Protein AF-A0A661YAD3-F1 (afdb_monomer)

Structure (mmCIF, N/CA/C/O backbone):
data_AF-A0A661YAD3-F1
#
_entry.id   AF-A0A661YAD3-F1
#
loop_
_atom_site.group_PDB
_atom_site.id
_atom_site.type_symbol
_atom_site.label_atom_id
_atom_site.label_alt_id
_atom_site.label_comp_id
_atom_site.label_asym_id
_atom_site.label_entity_id
_atom_site.label_seq_id
_atom_site.pdbx_PDB_ins_code
_atom_site.Cartn_x
_atom_site.Cartn_y
_atom_site.Cartn_z
_atom_site.occupancy
_atom_site.B_iso_or_equiv
_atom_site.auth_seq_id
_atom_site.auth_comp_id
_atom_site.auth_asym_id
_atom_site.auth_atom_id
_atom_site.pdbx_PDB_model_num
ATOM 1 N N . MET A 1 1 ? -1.847 12.331 -8.679 1.00 37.31 1 MET A N 1
ATOM 2 C CA . MET A 1 1 ? -2.746 11.280 -9.192 1.00 37.31 1 MET A CA 1
ATOM 3 C C . MET A 1 1 ? -2.329 10.011 -8.482 1.00 37.31 1 MET A C 1
ATOM 5 O O . MET A 1 1 ? -1.137 9.728 -8.495 1.00 37.31 1 MET A O 1
ATOM 9 N N . SER A 1 2 ? -3.233 9.380 -7.731 1.00 46.50 2 SER A N 1
ATOM 10 C CA . SER A 1 2 ? -2.949 8.111 -7.051 1.00 46.50 2 SER A CA 1
ATOM 11 C C . SER A 1 2 ? -2.608 7.076 -8.116 1.00 46.50 2 SER A C 1
ATOM 13 O O . SER A 1 2 ? -3.348 6.963 -9.087 1.00 46.50 2 SER A O 1
ATOM 15 N N . GLN A 1 3 ? -1.470 6.399 -7.985 1.00 57.16 3 GLN A N 1
ATOM 16 C CA . GLN A 1 3 ? -1.199 5.215 -8.799 1.00 57.16 3 GLN A CA 1
ATOM 17 C C . GLN A 1 3 ? -2.252 4.152 -8.453 1.00 57.16 3 GLN A C 1
ATOM 19 O O . GLN A 1 3 ? -2.630 4.030 -7.283 1.00 57.16 3 GLN A O 1
ATOM 24 N N . ASP A 1 4 ? -2.752 3.437 -9.460 1.00 64.94 4 ASP A N 1
ATOM 25 C CA . ASP A 1 4 ? -3.812 2.435 -9.314 1.00 64.94 4 ASP A CA 1
ATOM 26 C C . ASP A 1 4 ? -3.213 1.135 -8.748 1.00 64.94 4 ASP A C 1
ATOM 28 O O . ASP A 1 4 ? -2.925 0.179 -9.469 1.00 64.94 4 ASP A O 1
ATOM 32 N N . GLY A 1 5 ? -2.959 1.127 -7.439 1.00 68.38 5 GLY A N 1
ATOM 33 C CA . GLY A 1 5 ? -2.589 -0.064 -6.675 1.00 68.38 5 GLY A CA 1
ATOM 34 C C . GLY A 1 5 ? -3.795 -0.650 -5.942 1.00 68.38 5 GLY A C 1
ATOM 35 O O . GLY A 1 5 ? -4.654 0.089 -5.459 1.00 68.38 5 GLY A O 1
ATOM 36 N N . GLU A 1 6 ? -3.851 -1.975 -5.824 1.00 81.94 6 GLU A N 1
ATOM 37 C CA . GLU A 1 6 ? -4.899 -2.678 -5.074 1.00 81.94 6 GLU A CA 1
ATOM 38 C C . GLU A 1 6 ? -4.312 -3.313 -3.808 1.00 81.94 6 GLU A C 1
ATOM 40 O O . GLU A 1 6 ? -3.255 -3.948 -3.841 1.00 81.94 6 GLU A O 1
ATOM 45 N N . ILE A 1 7 ? -5.010 -3.152 -2.680 1.00 82.25 7 ILE A N 1
ATOM 46 C CA . ILE A 1 7 ? -4.702 -3.860 -1.435 1.00 82.25 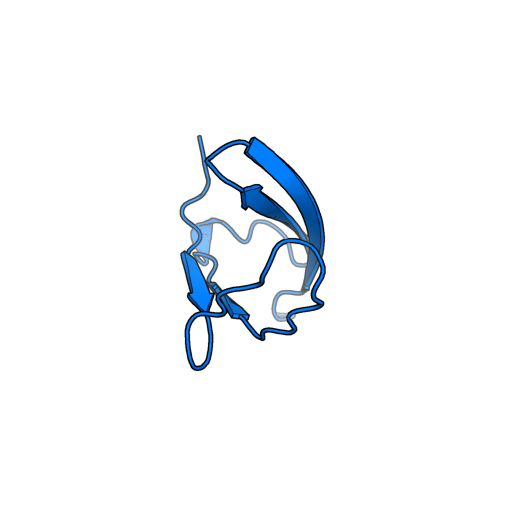7 ILE A CA 1
ATOM 47 C C . ILE A 1 7 ? -5.735 -4.963 -1.259 1.00 82.25 7 ILE A C 1
ATOM 49 O O . ILE A 1 7 ? -6.931 -4.689 -1.161 1.00 82.25 7 ILE A O 1
ATOM 53 N N . GLN A 1 8 ? -5.262 -6.201 -1.146 1.00 82.94 8 GLN A N 1
ATOM 54 C CA . GLN A 1 8 ? -6.111 -7.346 -0.849 1.00 82.94 8 GLN A CA 1
ATOM 55 C C . GLN A 1 8 ? -5.750 -7.922 0.520 1.00 82.94 8 GLN A C 1
ATOM 57 O O . GLN A 1 8 ? -4.642 -8.422 0.727 1.00 82.94 8 GLN A O 1
ATOM 62 N N . ILE A 1 9 ? -6.702 -7.886 1.453 1.00 81.44 9 ILE A N 1
ATOM 63 C CA . ILE A 1 9 ? -6.570 -8.563 2.747 1.00 81.44 9 ILE A CA 1
ATOM 64 C C . ILE A 1 9 ? -6.677 -10.072 2.520 1.00 81.44 9 ILE A C 1
ATOM 66 O O . ILE A 1 9 ? -7.572 -10.541 1.812 1.00 81.44 9 ILE A O 1
ATOM 70 N N . ILE A 1 10 ? -5.761 -10.832 3.120 1.00 79.88 10 ILE A N 1
ATOM 71 C CA . ILE A 1 10 ? -5.797 -12.291 3.081 1.00 79.88 10 ILE A CA 1
ATOM 72 C C . ILE A 1 10 ? -6.457 -12.812 4.351 1.00 79.88 10 ILE A C 1
ATOM 74 O O . ILE A 1 10 ? -5.994 -12.544 5.455 1.00 79.88 10 ILE A O 1
ATOM 78 N N . GLY A 1 11 ? -7.520 -13.596 4.176 1.00 74.50 11 GLY A N 1
ATOM 79 C CA . GLY A 1 11 ? -8.338 -14.095 5.278 1.00 74.50 11 GLY A CA 1
ATOM 80 C C . GLY A 1 11 ? -9.553 -13.207 5.534 1.00 74.50 11 GLY A C 1
ATOM 81 O O . GLY A 1 11 ? -10.120 -12.637 4.602 1.00 74.50 11 GLY A O 1
ATOM 82 N N . GLU A 1 12 ? -9.985 -13.132 6.789 1.00 72.38 12 GLU A N 1
ATOM 83 C CA . GLU A 1 12 ? -11.148 -12.338 7.189 1.00 72.38 12 GLU A CA 1
ATOM 84 C C . GLU A 1 12 ? -10.762 -10.888 7.502 1.00 72.38 12 GLU A C 1
ATOM 86 O O . GLU A 1 12 ? -9.658 -10.596 7.960 1.00 72.38 12 GLU A O 1
ATOM 91 N N . SER A 1 13 ? -11.693 -9.961 7.272 1.00 68.69 13 SER A N 1
ATOM 92 C CA . SER A 1 13 ? -11.522 -8.561 7.656 1.00 68.69 13 SER A CA 1
ATOM 93 C C . SER A 1 13 ? -11.382 -8.438 9.172 1.00 68.69 13 SER A C 1
ATOM 95 O O . SER A 1 13 ? -12.254 -8.902 9.911 1.00 68.69 13 SER A O 1
ATOM 97 N N . ILE A 1 14 ? -10.330 -7.769 9.640 1.00 69.75 14 ILE A N 1
ATOM 98 C CA . ILE A 1 14 ? -10.092 -7.606 11.074 1.00 69.75 14 ILE A CA 1
ATOM 99 C C . ILE A 1 14 ? -10.806 -6.357 11.585 1.00 69.75 14 ILE A C 1
ATOM 101 O O . ILE A 1 14 ? -10.559 -5.244 11.126 1.00 69.75 14 ILE A O 1
ATOM 105 N N . LEU A 1 15 ? -11.668 -6.551 12.579 1.00 72.62 15 LEU A N 1
ATOM 106 C CA . LEU A 1 15 ? -12.296 -5.482 13.344 1.00 72.62 15 LEU A CA 1
ATOM 107 C C . LEU A 1 15 ? -11.530 -5.355 14.665 1.00 72.62 15 LEU A C 1
ATOM 109 O O . LEU A 1 15 ? -11.636 -6.222 15.530 1.00 72.62 15 LEU A O 1
ATOM 113 N N . VAL A 1 16 ? -10.704 -4.312 14.792 1.00 75.50 16 VAL A N 1
ATOM 114 C CA . VAL A 1 16 ? -9.836 -4.104 15.962 1.00 75.50 16 VAL A CA 1
ATOM 115 C C . VAL A 1 16 ? -10.501 -3.116 16.928 1.00 75.50 16 VAL A C 1
ATOM 117 O O . VAL A 1 16 ? -10.693 -1.955 16.566 1.00 75.50 16 VAL A O 1
ATOM 120 N N . PRO A 1 17 ? -10.860 -3.526 18.158 1.00 78.56 17 PRO A N 1
ATOM 121 C CA . PRO A 1 17 ? -11.330 -2.601 19.188 1.00 78.56 17 PRO A CA 1
ATOM 122 C C . PRO A 1 17 ? -10.252 -1.570 19.550 1.00 78.56 17 PRO A C 1
ATOM 124 O O . PRO A 1 17 ? -9.066 -1.888 19.541 1.00 78.56 17 PRO A O 1
ATOM 127 N N . GLY A 1 18 ? -10.652 -0.363 19.966 1.00 75.44 18 GLY A N 1
ATOM 128 C CA . GLY A 1 18 ? -9.758 0.789 20.198 1.00 75.44 18 GLY A CA 1
ATOM 129 C C . GLY A 1 18 ? -8.675 0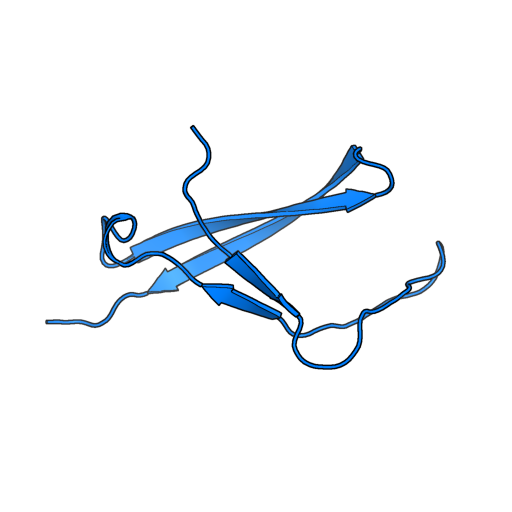.657 21.287 1.00 75.44 18 GLY A C 1
ATOM 130 O O . GLY A 1 18 ? -8.055 1.653 21.640 1.00 75.44 18 GLY A O 1
ATOM 131 N N . GLN A 1 19 ? -8.443 -0.534 21.844 1.00 75.00 19 GLN A N 1
ATOM 132 C CA . GLN A 1 19 ? -7.387 -0.832 22.826 1.00 75.00 19 GLN A CA 1
ATOM 133 C C . GLN A 1 19 ? -6.749 -2.215 22.605 1.00 75.00 19 GLN A C 1
ATOM 135 O O . GLN A 1 19 ? -6.089 -2.756 23.492 1.00 75.00 19 GLN A O 1
ATOM 140 N N . SER A 1 20 ? -6.982 -2.828 21.44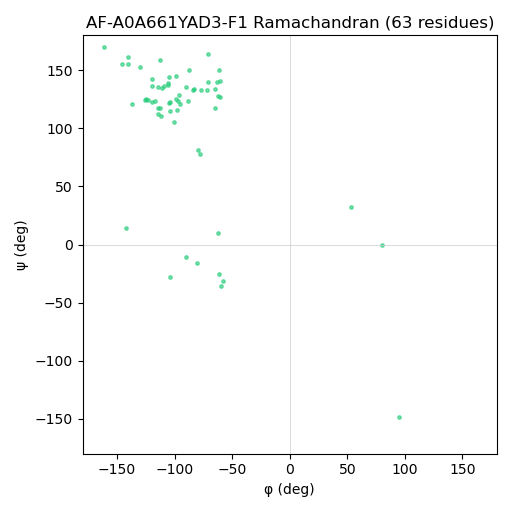6 1.00 77.44 20 SER A N 1
ATOM 141 C CA . SER A 1 20 ? -6.520 -4.176 21.121 1.00 77.44 20 SER A CA 1
ATOM 142 C C . SER A 1 20 ? -5.476 -4.141 20.008 1.00 77.44 20 SER A C 1
ATOM 144 O O . SER A 1 20 ? -5.399 -3.184 19.244 1.00 77.44 20 SER A O 1
ATOM 146 N N . ILE A 1 21 ? -4.671 -5.198 19.914 1.00 78.25 21 ILE A N 1
ATOM 147 C CA . ILE A 1 21 ? -3.717 -5.393 18.819 1.00 78.25 21 ILE A CA 1
ATOM 148 C C . ILE A 1 21 ? -4.359 -6.350 17.816 1.00 78.25 21 ILE A C 1
ATOM 150 O O . ILE A 1 21 ? -4.790 -7.438 18.196 1.00 78.25 21 ILE A O 1
ATOM 154 N N . GLY A 1 22 ? -4.438 -5.934 16.553 1.00 76.88 22 GLY A N 1
ATOM 155 C CA . GLY A 1 22 ? -4.825 -6.788 15.435 1.00 76.88 22 GLY A CA 1
ATOM 156 C C . GLY A 1 22 ? -3.622 -7.059 14.541 1.00 76.88 22 GLY A C 1
ATOM 157 O O . GLY A 1 22 ? -2.864 -6.140 14.240 1.00 76.88 22 GLY A O 1
ATOM 158 N N . GLU A 1 23 ? -3.460 -8.304 14.109 1.00 78.81 23 GLU A N 1
ATOM 159 C CA . GLU A 1 23 ? -2.415 -8.710 13.170 1.00 78.81 23 GLU A CA 1
ATOM 160 C C . GLU A 1 23 ? -3.076 -9.286 11.918 1.00 78.81 23 GLU A C 1
ATOM 162 O O . GLU A 1 23 ? -3.861 -10.226 12.013 1.00 78.81 23 GLU A O 1
ATOM 167 N N . SER A 1 24 ? -2.776 -8.707 10.754 1.00 75.62 24 SER A N 1
ATOM 168 C CA . SER A 1 24 ? -3.295 -9.153 9.458 1.00 75.62 24 SER A CA 1
ATOM 169 C C . SER A 1 24 ? -2.163 -9.317 8.462 1.00 75.62 24 SER A C 1
ATOM 171 O O . SER A 1 24 ? -1.172 -8.589 8.504 1.00 75.62 24 SER A O 1
ATOM 173 N N . VAL A 1 25 ? -2.378 -10.201 7.492 1.00 84.69 25 VAL A N 1
ATOM 174 C CA . VAL A 1 25 ? -1.559 -10.286 6.283 1.00 84.69 25 VAL A CA 1
ATOM 175 C C . VAL A 1 25 ? -2.355 -9.714 5.113 1.00 84.69 25 VAL A C 1
ATOM 177 O O . VAL A 1 25 ? -3.558 -9.945 4.988 1.00 84.69 25 VAL A O 1
ATOM 180 N N . PHE A 1 26 ? -1.693 -8.949 4.256 1.00 85.25 26 PHE A N 1
ATOM 181 C CA . PHE A 1 26 ? -2.277 -8.407 3.035 1.00 85.25 26 PHE A CA 1
ATOM 182 C C . PHE A 1 26 ? -1.261 -8.468 1.898 1.00 85.25 26 PHE A C 1
ATOM 184 O O . PHE A 1 26 ? -0.050 -8.480 2.130 1.00 85.25 26 PHE A O 1
ATOM 191 N N . PHE A 1 27 ? -1.766 -8.493 0.668 1.00 87.75 27 PHE A N 1
ATOM 192 C CA . PHE A 1 27 ? -0.955 -8.303 -0.527 1.00 87.75 27 PHE A CA 1
ATOM 193 C C . PHE A 1 27 ? -1.173 -6.914 -1.106 1.00 87.75 27 PHE A C 1
ATOM 195 O O . PHE A 1 27 ? -2.283 -6.380 -1.094 1.00 87.75 27 PHE A O 1
ATOM 202 N N . ILE A 1 28 ? -0.085 -6.361 -1.632 1.00 85.62 28 ILE A N 1
ATOM 203 C CA . ILE A 1 28 ? -0.085 -5.144 -2.432 1.00 85.62 28 ILE A CA 1
ATOM 204 C C . ILE A 1 28 ? 0.094 -5.586 -3.880 1.00 85.62 28 ILE A C 1
ATOM 206 O O . ILE A 1 28 ? 1.140 -6.135 -4.236 1.00 85.62 28 ILE A O 1
ATOM 210 N N . TYR A 1 29 ? -0.920 -5.355 -4.704 1.00 85.69 29 TYR A N 1
ATOM 211 C CA . TYR A 1 29 ? -0.834 -5.559 -6.141 1.00 85.69 29 TYR A CA 1
ATOM 212 C C . TYR A 1 29 ? -0.494 -4.235 -6.809 1.00 85.69 29 TYR A C 1
ATOM 214 O O . TYR A 1 29 ? -1.219 -3.248 -6.684 1.00 85.69 29 TYR A O 1
ATOM 222 N N . LEU A 1 30 ? 0.630 -4.233 -7.519 1.00 83.69 30 LEU A N 1
ATOM 223 C CA . LEU A 1 30 ? 1.075 -3.106 -8.323 1.00 83.69 30 LEU A CA 1
ATOM 224 C C . LEU A 1 30 ? 0.850 -3.418 -9.796 1.00 83.69 30 LEU A C 1
ATOM 226 O O . LEU A 1 30 ? 1.182 -4.512 -10.264 1.00 83.69 30 LEU A O 1
ATOM 230 N N . ASN A 1 31 ? 0.345 -2.441 -10.544 1.00 83.75 31 ASN A N 1
ATOM 231 C CA . ASN A 1 31 ? 0.371 -2.527 -11.992 1.00 83.75 31 ASN A CA 1
ATOM 232 C C . ASN A 1 31 ? 1.832 -2.501 -12.463 1.00 83.75 31 ASN A C 1
ATOM 234 O O . ASN A 1 31 ? 2.632 -1.681 -12.016 1.00 83.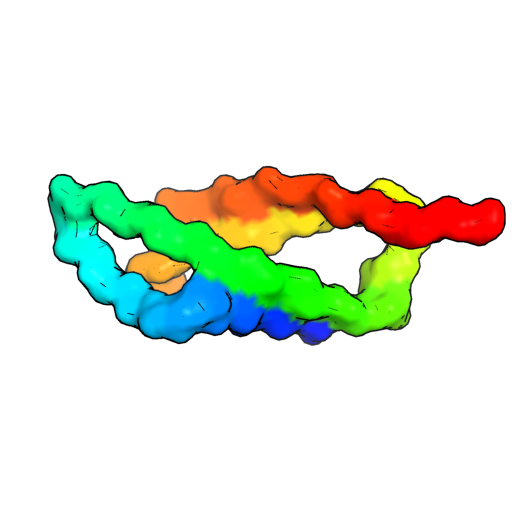75 31 ASN A O 1
ATOM 238 N N . ASN A 1 32 ? 2.195 -3.395 -13.384 1.00 82.94 32 ASN A N 1
ATOM 239 C CA . ASN A 1 32 ? 3.559 -3.465 -13.902 1.00 82.94 32 ASN A CA 1
ATOM 240 C C . ASN A 1 32 ? 4.013 -2.136 -14.529 1.00 82.94 32 ASN A C 1
ATOM 242 O O . ASN A 1 32 ? 5.188 -1.794 -14.428 1.00 82.94 32 ASN A O 1
ATOM 246 N N . ALA A 1 33 ? 3.083 -1.375 -15.115 1.00 84.31 33 ALA A N 1
ATOM 247 C CA . ALA A 1 33 ? 3.361 -0.056 -15.680 1.00 84.31 33 ALA A CA 1
ATOM 248 C C . ALA A 1 33 ? 3.866 0.966 -14.639 1.00 84.31 33 ALA A C 1
ATOM 250 O O . ALA A 1 33 ? 4.596 1.885 -15.005 1.00 84.31 33 ALA A O 1
ATOM 251 N N . ASP A 1 34 ? 3.523 0.783 -13.360 1.00 81.94 34 ASP A N 1
ATOM 252 C CA . ASP A 1 34 ? 3.926 1.665 -12.258 1.00 81.94 34 ASP A CA 1
ATOM 253 C C . A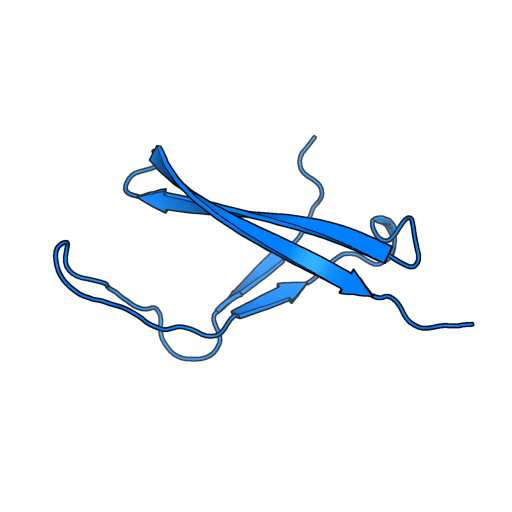SP A 1 34 ? 5.259 1.235 -11.611 1.00 81.94 34 ASP A C 1
ATOM 255 O O . ASP A 1 34 ? 5.874 1.991 -10.853 1.00 81.94 34 ASP A O 1
ATOM 259 N N . VAL A 1 35 ? 5.769 0.044 -11.952 1.00 85.50 35 VAL A N 1
ATOM 260 C CA . VAL A 1 35 ? 7.079 -0.447 -11.499 1.00 85.50 35 VAL A CA 1
ATOM 261 C C . VAL A 1 35 ? 8.184 0.196 -12.339 1.00 85.50 35 VAL A C 1
ATOM 263 O O . VAL A 1 35 ? 8.704 -0.369 -13.300 1.00 85.50 35 VAL A O 1
ATOM 266 N N . THR A 1 36 ? 8.540 1.423 -11.967 1.00 84.00 36 THR A N 1
ATOM 267 C CA . THR A 1 36 ? 9.510 2.261 -12.699 1.00 84.00 36 THR A CA 1
ATOM 268 C C . THR A 1 36 ? 10.976 1.933 -12.406 1.00 84.00 36 THR A C 1
ATOM 270 O O . THR A 1 36 ? 11.865 2.334 -13.160 1.00 84.00 36 THR A O 1
ATOM 273 N N . SER A 1 37 ? 11.250 1.192 -11.334 1.00 86.69 37 SER A N 1
ATOM 274 C CA . SER A 1 37 ? 12.599 0.834 -10.902 1.00 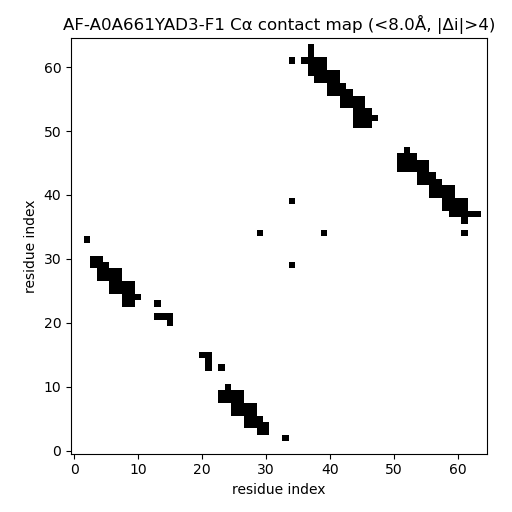86.69 37 SER A CA 1
ATOM 275 C C . SER A 1 37 ? 12.637 -0.557 -10.278 1.00 86.69 37 SER A C 1
ATOM 277 O O . SER A 1 37 ? 11.649 -1.053 -9.744 1.00 86.69 37 SER A O 1
ATOM 279 N N . HIS A 1 38 ? 13.818 -1.181 -10.313 1.00 87.44 38 HIS A N 1
ATOM 280 C CA . HIS A 1 38 ? 14.054 -2.470 -9.656 1.00 87.44 38 HIS A CA 1
ATOM 281 C C . HIS A 1 38 ? 13.809 -2.396 -8.142 1.00 87.44 38 HIS A C 1
ATOM 283 O O . HIS A 1 38 ? 13.295 -3.335 -7.551 1.00 87.44 38 HIS A O 1
ATOM 289 N N . LYS A 1 39 ? 14.147 -1.264 -7.522 1.00 90.81 39 LYS A N 1
ATOM 290 C CA . LYS A 1 39 ? 13.848 -0.973 -6.123 1.00 90.81 39 LYS A CA 1
ATOM 291 C C . LYS A 1 39 ? 12.832 0.159 -6.070 1.00 90.81 39 LYS A C 1
ATOM 293 O O . LYS A 1 39 ? 13.145 1.255 -6.539 1.00 90.81 39 LYS A O 1
ATOM 298 N N . LEU A 1 40 ? 11.652 -0.108 -5.525 1.00 89.38 40 LEU A N 1
ATOM 299 C CA . LEU A 1 40 ? 10.548 0.843 -5.430 1.00 89.38 40 LEU A CA 1
ATOM 300 C C . LEU A 1 40 ? 10.091 0.951 -3.976 1.00 89.38 40 LEU A C 1
ATOM 302 O O . LEU A 1 40 ? 9.746 -0.055 -3.363 1.00 89.38 40 LEU A O 1
ATOM 306 N N . ASP A 1 41 ? 10.075 2.160 -3.427 1.00 91.06 41 ASP A N 1
ATOM 307 C CA . ASP A 1 41 ? 9.545 2.391 -2.084 1.00 91.06 41 ASP A CA 1
ATOM 308 C C . ASP A 1 41 ? 8.020 2.543 -2.139 1.00 91.06 41 ASP A C 1
ATOM 310 O O . ASP A 1 41 ? 7.480 3.252 -2.989 1.00 91.06 41 ASP A O 1
ATOM 314 N N . ILE A 1 42 ? 7.335 1.855 -1.229 1.00 88.38 42 ILE A N 1
ATOM 315 C CA . ILE A 1 42 ? 5.880 1.802 -1.110 1.00 88.38 42 ILE A CA 1
ATOM 316 C C . ILE A 1 42 ? 5.485 2.335 0.260 1.00 88.38 42 ILE A C 1
ATOM 318 O O . ILE A 1 42 ? 6.064 1.972 1.288 1.00 88.38 42 ILE A O 1
ATOM 322 N N . GLU A 1 43 ? 4.450 3.165 0.266 1.00 90.75 43 GLU A N 1
ATOM 323 C CA . GLU A 1 43 ? 3.862 3.730 1.468 1.00 90.75 43 GLU A CA 1
ATOM 324 C C . GLU A 1 43 ? 2.372 3.373 1.528 1.00 90.75 43 GLU A C 1
ATOM 326 O O . GLU A 1 43 ? 1.625 3.637 0.586 1.00 90.75 43 GLU A O 1
ATOM 331 N N . VAL A 1 44 ? 1.947 2.747 2.627 1.00 87.31 44 VAL A N 1
ATOM 332 C CA . VAL A 1 44 ? 0.559 2.337 2.869 1.00 87.31 44 VAL A 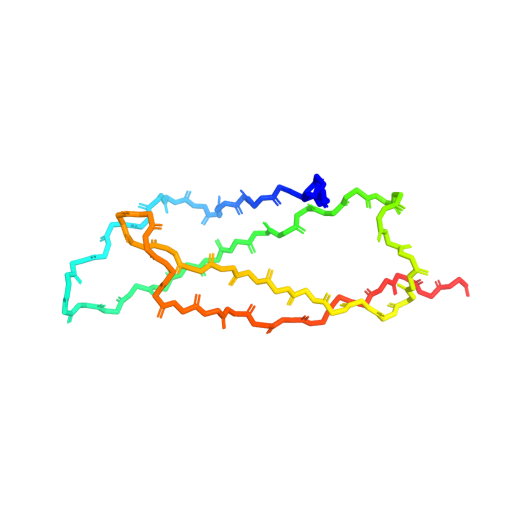CA 1
ATOM 333 C C . VAL A 1 44 ? 0.014 3.138 4.043 1.00 87.31 44 VAL A C 1
ATOM 335 O O . VAL A 1 44 ? 0.459 2.970 5.179 1.00 87.31 44 VAL A O 1
ATOM 338 N N . GLY A 1 45 ? -0.953 4.012 3.769 1.00 89.00 45 GLY A N 1
ATOM 339 C CA . GLY A 1 45 ? -1.647 4.770 4.805 1.00 89.00 45 GLY A CA 1
ATOM 340 C C . GLY A 1 45 ? -2.678 3.911 5.535 1.00 89.00 45 GLY A C 1
ATOM 341 O O . GLY A 1 45 ? -3.479 3.217 4.907 1.00 89.00 45 GLY A O 1
ATOM 342 N N . ILE A 1 46 ? -2.672 3.981 6.862 1.00 85.56 46 ILE A N 1
ATOM 343 C CA . ILE A 1 46 ? -3.622 3.311 7.747 1.00 85.56 46 ILE A CA 1
ATOM 344 C C . ILE A 1 46 ? -4.590 4.375 8.258 1.00 85.56 46 ILE A C 1
ATOM 346 O O . ILE A 1 46 ? -4.177 5.362 8.868 1.00 85.56 46 ILE A O 1
ATOM 350 N N . TYR A 1 47 ? -5.882 4.183 8.000 1.00 86.50 47 TYR A N 1
ATOM 351 C CA . TYR A 1 47 ? -6.916 5.174 8.286 1.00 86.50 47 TYR A CA 1
ATOM 352 C C . TYR A 1 47 ? -7.954 4.639 9.273 1.00 86.50 47 TYR A C 1
ATOM 354 O O . TYR A 1 47 ? -8.377 3.490 9.172 1.00 86.50 47 TYR A O 1
ATOM 362 N N . SER A 1 48 ? -8.423 5.506 10.170 1.00 82.38 48 SER A N 1
ATOM 363 C CA . SER A 1 48 ? -9.597 5.279 11.018 1.00 82.38 48 SER A CA 1
ATOM 364 C C . SER A 1 48 ? -10.580 6.421 10.810 1.00 82.38 48 SER A C 1
ATOM 366 O O . SER A 1 48 ? -10.202 7.582 10.927 1.00 82.38 48 SER A O 1
ATOM 368 N N . GL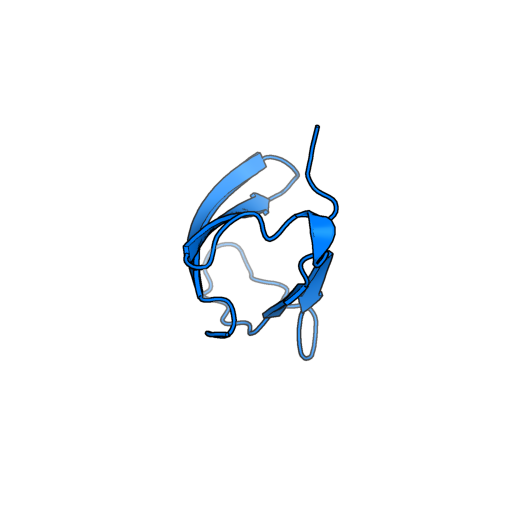U A 1 49 ? -11.829 6.106 10.461 1.00 87.06 49 GLU A N 1
ATOM 369 C CA . GLU A 1 49 ? -12.876 7.109 10.178 1.00 87.06 49 GLU A CA 1
ATOM 370 C C . GLU A 1 49 ? -12.453 8.165 9.131 1.00 87.06 49 GLU A C 1
ATOM 372 O O . GLU A 1 49 ? -12.845 9.327 9.183 1.00 87.06 49 GLU A O 1
ATOM 377 N N . GLY A 1 50 ? -11.619 7.764 8.164 1.00 89.69 50 GLY A N 1
ATOM 378 C CA . GLY A 1 50 ? -11.081 8.651 7.125 1.00 89.69 50 GLY A CA 1
ATOM 379 C C . GLY A 1 50 ? -9.891 9.515 7.561 1.00 89.69 50 GLY A C 1
ATOM 380 O O . GLY A 1 50 ? -9.347 10.251 6.739 1.00 89.69 50 GLY A O 1
ATOM 381 N N . ILE A 1 51 ? -9.443 9.410 8.813 1.00 91.25 51 ILE A N 1
ATOM 382 C CA . ILE A 1 51 ? -8.269 10.111 9.342 1.00 91.25 51 ILE A CA 1
ATOM 383 C C . ILE A 1 51 ? -7.058 9.180 9.261 1.00 91.25 51 ILE A C 1
ATOM 385 O O . ILE A 1 51 ? -7.127 8.044 9.725 1.00 91.25 51 ILE A O 1
ATOM 389 N N . LEU A 1 52 ? -5.951 9.654 8.679 1.00 90.19 52 LEU A N 1
ATOM 390 C CA . LEU A 1 52 ? -4.680 8.925 8.676 1.00 90.19 52 LEU A CA 1
ATOM 391 C C . LEU A 1 52 ? -4.176 8.811 10.119 1.00 90.19 52 LEU A C 1
ATOM 393 O O . LEU A 1 52 ? -3.912 9.830 10.757 1.00 90.19 52 LEU A O 1
ATOM 397 N N . ILE A 1 53 ? -4.060 7.587 10.623 1.00 90.00 53 ILE A N 1
ATOM 398 C CA . ILE A 1 53 ? -3.591 7.308 11.985 1.00 90.00 53 ILE A CA 1
ATOM 399 C C . ILE A 1 53 ? -2.153 6.798 12.010 1.00 90.00 53 ILE A C 1
ATOM 401 O O . ILE A 1 53 ? -1.461 7.024 12.998 1.00 90.00 53 ILE A O 1
ATOM 405 N N . ASP A 1 54 ? -1.704 6.139 10.940 1.00 88.31 54 ASP A N 1
ATOM 406 C CA . ASP A 1 54 ? -0.333 5.656 10.809 1.00 88.31 54 ASP A CA 1
ATOM 407 C C . ASP A 1 54 ? 0.014 5.369 9.342 1.00 88.31 54 ASP A C 1
ATOM 409 O O . ASP A 1 54 ? -0.856 5.351 8.469 1.00 88.31 54 ASP A O 1
ATOM 413 N N . THR A 1 55 ? 1.290 5.119 9.079 1.00 91.19 55 THR A N 1
ATOM 414 C CA . THR A 1 55 ? 1.824 4.825 7.759 1.00 91.19 55 THR A CA 1
ATOM 415 C C . THR A 1 55 ? 2.820 3.671 7.836 1.00 91.19 55 THR A C 1
ATOM 417 O O . THR A 1 55 ? 3.879 3.785 8.456 1.00 91.19 55 THR A O 1
ATOM 420 N N . ALA A 1 56 ? 2.549 2.592 7.105 1.00 88.12 56 ALA A N 1
ATOM 421 C CA . ALA A 1 56 ? 3.503 1.508 6.909 1.00 88.12 56 ALA A CA 1
ATOM 422 C C . ALA A 1 56 ? 4.374 1.772 5.673 1.00 88.12 56 ALA A C 1
ATOM 424 O O . ALA A 1 56 ? 3.877 2.150 4.612 1.00 88.12 56 ALA A O 1
ATOM 425 N N . LYS A 1 57 ? 5.684 1.546 5.799 1.00 91.06 57 LYS A N 1
ATOM 426 C CA . LYS A 1 57 ? 6.647 1.684 4.699 1.00 91.06 57 LYS A CA 1
ATOM 427 C C . LYS A 1 57 ? 7.252 0.336 4.358 1.00 91.06 57 LYS A C 1
ATOM 429 O O . LYS A 1 57 ? 7.660 -0.405 5.250 1.00 91.06 57 LYS A O 1
ATOM 434 N N . ALA A 1 58 ? 7.345 0.051 3.069 1.00 89.69 58 ALA A N 1
ATOM 435 C CA . ALA A 1 58 ? 7.976 -1.147 2.544 1.00 89.69 58 ALA A CA 1
ATOM 436 C C . ALA A 1 58 ? 8.780 -0.806 1.289 1.00 89.69 58 ALA A C 1
ATOM 438 O O . ALA A 1 58 ? 8.548 0.211 0.645 1.00 89.69 58 ALA A O 1
ATOM 439 N N . THR A 1 59 ? 9.708 -1.677 0.917 1.00 90.88 59 THR A N 1
ATOM 440 C CA . THR A 1 59 ? 10.401 -1.586 -0.368 1.00 90.88 59 THR A CA 1
ATOM 441 C C . THR A 1 59 ? 10.060 -2.825 -1.180 1.00 90.88 59 THR A C 1
ATOM 443 O O . THR A 1 59 ? 10.309 -3.950 -0.744 1.00 90.88 59 THR A O 1
ATOM 446 N N . PHE A 1 60 ? 9.526 -2.618 -2.375 1.00 88.31 60 PHE A N 1
ATOM 447 C CA . PHE A 1 60 ? 9.373 -3.652 -3.382 1.00 88.31 60 PHE A CA 1
ATOM 448 C C . PHE A 1 60 ? 10.664 -3.819 -4.179 1.00 88.31 60 PHE A C 1
ATOM 450 O O . PHE A 1 60 ? 11.267 -2.845 -4.638 1.00 88.31 60 PHE A O 1
ATOM 457 N N . ILE A 1 61 ? 11.071 -5.076 -4.339 1.00 90.25 61 ILE A N 1
ATOM 458 C CA . ILE A 1 61 ? 12.203 -5.483 -5.166 1.00 90.25 61 ILE A CA 1
ATOM 459 C C . ILE A 1 61 ? 11.636 -6.252 -6.356 1.00 90.25 61 ILE A C 1
ATOM 461 O O . ILE A 1 61 ? 11.089 -7.34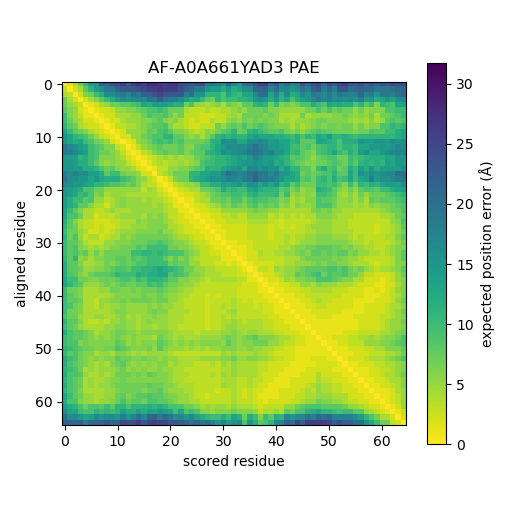4 -6.199 1.00 90.25 61 ILE A O 1
ATOM 465 N N . GLY A 1 62 ? 11.725 -5.650 -7.537 1.00 83.38 62 GLY A N 1
ATOM 466 C CA . GLY A 1 62 ? 11.309 -6.264 -8.788 1.00 83.38 62 GLY A CA 1
ATOM 467 C C . GLY A 1 62 ? 12.259 -7.387 -9.214 1.00 83.38 62 GLY A C 1
ATOM 468 O O . GLY A 1 62 ? 13.379 -7.479 -8.719 1.00 83.38 62 GLY A O 1
ATOM 469 N N . PRO A 1 63 ? 11.847 -8.250 -10.150 1.00 79.00 63 PRO A N 1
ATOM 470 C CA . PRO A 1 63 ? 12.721 -9.295 -10.674 1.00 79.00 63 PRO A CA 1
ATOM 471 C C . PRO A 1 63 ? 13.972 -8.692 -11.338 1.00 79.00 63 PRO A C 1
ATOM 473 O O . PRO A 1 63 ? 13.890 -7.666 -12.019 1.00 79.00 63 PRO A O 1
ATOM 476 N N . GLU A 1 64 ? 15.132 -9.324 -11.141 1.00 71.88 64 GLU A N 1
ATOM 477 C CA . GLU A 1 64 ? 16.320 -9.045 -11.955 1.00 71.88 64 GLU A CA 1
ATOM 478 C C . GLU A 1 64 ? 16.106 -9.612 -13.368 1.00 71.88 64 GLU A C 1
ATOM 480 O O . GLU A 1 64 ? 15.505 -10.676 -13.533 1.00 71.88 64 GLU A O 1
ATOM 485 N N . LYS A 1 65 ? 16.540 -8.863 -14.387 1.00 56.22 65 LYS A N 1
ATOM 486 C CA . LYS A 1 65 ? 16.570 -9.334 -15.778 1.00 56.22 65 LYS A CA 1
ATOM 487 C C . LYS A 1 65 ? 17.776 -10.225 -16.023 1.00 56.22 65 LYS A C 1
ATOM 489 O O . LYS A 1 65 ? 18.865 -9.855 -15.536 1.00 56.22 65 LYS A O 1
#

Foldseek 3Di:
DDAPKDKAWDDDDDDAPPVGDDDTDIDIGHDPVPCPDQKAKDKDFDDDPNHGPDIDIDIDGHDDD

pLDDT: mean 80.91, std 10.58, range [37.31, 91.25]

Solvent-accessible surface area (backbone atoms only — not comparable to full-atom values): 4577 Å² total; per-residue (Å²): 131,84,77,81,60,48,79,46,73,60,79,78,88,84,84,64,58,102,88,59,89,76,88,83,55,68,47,80,48,70,49,71,89,74,61,83,47,56,71,37,83,44,78,47,79,39,65,58,99,87,40,80,76,48,72,51,77,50,72,48,72,52,82,84,132

Sequence (65 aa):
MSQDGEIQIIGESILVPGQSIGESVFFIYLNNADVTSHKLDIEVGIYSEGILIDTAKATFIGPEK

Radius of gyration: 14.19 Å; Cα contacts (8 Å, |Δi|>4): 78; chains: 1; bounding box: 29×25×39 Å

Mean predicted aligned error: 6.9 Å

Secondary structure (DSSP, 8-state):
-----EEEEESSPP---TTS----EEEEE--GGG--SSEEEEEEEEEETTEEEEEEEEEEEPPP-